Protein AF-A0ABD7WRN5-F1 (afdb_monomer_lite)

pLDDT: mean 86.29, std 8.36, range [60.97, 94.56]

Organism: Priestia aryabhattai (NCBI:txid412384)

Structure (mmCIF, N/CA/C/O backbone):
data_AF-A0ABD7WRN5-F1
#
_entry.id   AF-A0ABD7WRN5-F1
#
loop_
_atom_site.group_PDB
_atom_site.id
_atom_site.type_symbol
_atom_site.label_atom_id
_atom_site.label_alt_id
_atom_site.label_comp_id
_atom_site.label_asym_id
_atom_site.label_entity_id
_atom_site.label_seq_id
_atom_site.pdbx_PDB_ins_code
_atom_site.Cartn_x
_atom_site.Cartn_y
_atom_site.Cartn_z
_atom_site.occupancy
_atom_site.B_iso_or_equiv
_atom_site.auth_seq_id
_atom_site.auth_comp_id
_atom_site.auth_asym_id
_atom_site.auth_atom_id
_atom_site.pdbx_PDB_model_num
ATOM 1 N N 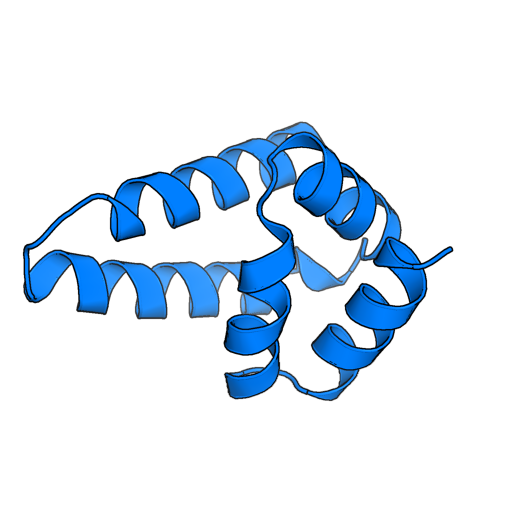. MET A 1 1 ? 3.988 1.170 16.067 1.00 67.81 1 MET A N 1
ATOM 2 C CA . MET A 1 1 ? 4.618 2.046 15.055 1.00 67.81 1 MET A CA 1
ATOM 3 C C . MET A 1 1 ? 3.831 3.352 15.011 1.00 67.81 1 MET A C 1
ATOM 5 O O . MET A 1 1 ? 2.655 3.305 15.351 1.00 67.81 1 MET A O 1
ATOM 9 N N . SER A 1 2 ? 4.432 4.503 14.703 1.00 84.00 2 SER A N 1
ATOM 10 C CA . SER A 1 2 ? 3.703 5.786 14.674 1.00 84.00 2 SER A CA 1
ATOM 11 C C . SER A 1 2 ? 3.190 6.126 13.269 1.00 84.00 2 SER A C 1
ATOM 13 O O . SER A 1 2 ? 3.788 5.718 12.275 1.00 84.00 2 SER A O 1
ATOM 15 N N . ARG A 1 3 ? 2.115 6.922 13.176 1.00 86.62 3 ARG A N 1
ATOM 16 C CA . ARG A 1 3 ? 1.576 7.439 11.901 1.00 86.62 3 ARG A CA 1
ATOM 17 C C . ARG A 1 3 ? 2.654 8.095 11.027 1.00 86.62 3 ARG A C 1
ATOM 19 O O . ARG A 1 3 ? 2.716 7.822 9.837 1.00 86.62 3 ARG A O 1
ATOM 26 N N . LEU A 1 4 ? 3.547 8.880 11.635 1.00 88.31 4 LEU A N 1
ATOM 27 C CA . LEU A 1 4 ? 4.653 9.550 10.935 1.00 88.31 4 LEU A CA 1
ATOM 28 C C . LEU A 1 4 ? 5.603 8.565 10.239 1.00 88.31 4 LEU A C 1
ATOM 30 O O . LEU A 1 4 ? 6.104 8.854 9.157 1.00 88.31 4 LEU A O 1
ATOM 34 N N . GLN A 1 5 ? 5.848 7.397 10.842 1.00 86.31 5 GLN A N 1
ATOM 35 C CA . GLN A 1 5 ? 6.679 6.366 10.216 1.00 86.31 5 GLN A CA 1
ATOM 36 C C . GLN A 1 5 ? 5.988 5.790 8.975 1.00 86.31 5 GLN A C 1
ATOM 38 O O . GLN A 1 5 ? 6.641 5.617 7.951 1.00 86.31 5 GLN A O 1
ATOM 43 N N . ILE A 1 6 ? 4.672 5.549 9.043 1.00 88.25 6 ILE A N 1
ATOM 44 C CA . ILE A 1 6 ? 3.875 5.069 7.901 1.00 88.25 6 ILE A CA 1
ATOM 45 C C . ILE A 1 6 ? 3.893 6.095 6.767 1.00 88.25 6 ILE A C 1
ATOM 47 O O . ILE A 1 6 ? 4.187 5.739 5.630 1.00 88.25 6 ILE A O 1
ATOM 51 N N . GLU A 1 7 ? 3.630 7.366 7.076 1.00 90.88 7 GLU A N 1
ATOM 52 C CA . GLU A 1 7 ? 3.650 8.454 6.092 1.00 90.88 7 GLU A CA 1
ATOM 53 C C . GLU A 1 7 ? 5.003 8.558 5.388 1.00 90.88 7 GLU A C 1
ATOM 55 O O . GLU A 1 7 ? 5.055 8.571 4.160 1.00 90.88 7 GLU A O 1
ATOM 60 N N . SER A 1 8 ? 6.098 8.553 6.152 1.00 89.88 8 SER A N 1
ATOM 61 C CA . SER A 1 8 ? 7.451 8.633 5.598 1.00 89.88 8 SER A CA 1
ATOM 62 C C . SER A 1 8 ? 7.788 7.443 4.693 1.00 89.88 8 SER A C 1
ATOM 64 O O . SER A 1 8 ? 8.422 7.617 3.648 1.00 89.88 8 SER A O 1
ATOM 66 N N . ALA A 1 9 ? 7.339 6.237 5.045 1.00 88.94 9 ALA A N 1
ATOM 67 C CA . ALA A 1 9 ? 7.578 5.060 4.220 1.00 88.94 9 ALA A CA 1
ATOM 68 C C . ALA A 1 9 ? 6.749 5.075 2.925 1.00 88.94 9 ALA A C 1
ATOM 70 O O . ALA A 1 9 ? 7.282 4.772 1.858 1.00 88.94 9 ALA A O 1
ATOM 71 N N . ILE A 1 10 ? 5.482 5.502 2.986 1.00 91.06 10 ILE A N 1
ATOM 72 C CA . ILE A 1 10 ? 4.642 5.706 1.795 1.00 91.06 10 ILE A CA 1
ATOM 73 C C . ILE A 1 10 ? 5.275 6.750 0.869 1.00 91.06 10 ILE A C 1
ATOM 75 O O . ILE A 1 10 ? 5.363 6.529 -0.334 1.00 91.06 10 ILE A O 1
ATOM 79 N N . GLU A 1 11 ? 5.770 7.864 1.408 1.00 91.25 11 GLU A N 1
ATOM 80 C CA . GLU A 1 11 ? 6.452 8.891 0.612 1.00 91.25 11 GLU A CA 1
ATOM 81 C C . GLU A 1 11 ? 7.707 8.355 -0.077 1.00 91.25 11 GLU A C 1
ATOM 83 O O . GLU A 1 11 ? 7.921 8.634 -1.255 1.00 91.25 11 GLU A O 1
ATOM 88 N N . THR A 1 12 ? 8.495 7.541 0.626 1.00 89.06 12 THR A N 1
ATOM 89 C CA . THR A 1 12 ? 9.681 6.887 0.055 1.00 89.06 12 THR A CA 1
ATOM 90 C C . THR A 1 12 ? 9.291 5.978 -1.113 1.00 89.06 12 THR A C 1
ATOM 92 O O . THR A 1 12 ? 9.863 6.083 -2.197 1.00 89.06 12 THR A O 1
ATOM 95 N N . LEU A 1 13 ? 8.250 5.155 -0.938 1.00 89.81 13 LEU A N 1
ATOM 96 C CA . LEU A 1 13 ? 7.718 4.301 -2.003 1.00 89.81 13 LEU A CA 1
ATOM 97 C C . LEU A 1 13 ? 7.261 5.120 -3.214 1.00 89.81 13 LEU A C 1
ATOM 99 O O . LEU A 1 13 ? 7.593 4.775 -4.345 1.00 89.81 13 LEU A O 1
ATOM 103 N N . LEU A 1 14 ? 6.542 6.223 -2.994 1.00 89.75 14 LEU A N 1
ATOM 104 C CA . LEU A 1 14 ? 6.068 7.094 -4.071 1.00 89.75 14 LEU A CA 1
ATOM 105 C C . LEU A 1 14 ? 7.217 7.775 -4.827 1.00 89.75 14 LEU A C 1
ATOM 107 O O . LEU A 1 14 ? 7.152 7.893 -6.050 1.00 89.75 14 LEU A O 1
ATOM 111 N N . GLN A 1 15 ? 8.277 8.193 -4.133 1.00 87.31 15 GLN A N 1
ATOM 112 C CA . GLN A 1 15 ? 9.461 8.785 -4.762 1.00 87.31 15 GLN A CA 1
ATOM 113 C C . GLN A 1 15 ? 10.183 7.781 -5.666 1.00 87.31 15 GLN A C 1
ATOM 115 O O . GLN A 1 15 ? 10.523 8.118 -6.802 1.00 87.31 15 GLN A O 1
ATOM 120 N N . SER A 1 16 ? 10.339 6.532 -5.215 1.00 84.12 16 SER A N 1
ATOM 121 C CA . SER A 1 16 ? 10.970 5.463 -6.002 1.00 84.12 16 SER A CA 1
ATOM 122 C C . SER A 1 16 ? 10.222 5.169 -7.313 1.00 84.12 16 SER A C 1
ATOM 124 O O . SER A 1 16 ? 10.836 4.772 -8.302 1.00 84.12 16 SER A O 1
ATOM 126 N N . LEU A 1 17 ? 8.908 5.421 -7.370 1.00 82.56 17 LEU A N 1
ATOM 127 C CA . LEU A 1 17 ? 8.085 5.234 -8.574 1.00 82.56 17 LEU A CA 1
ATOM 128 C C . LEU A 1 17 ? 8.184 6.357 -9.596 1.00 82.56 17 LEU A C 1
ATOM 130 O O . LEU A 1 17 ? 7.944 6.126 -10.780 1.00 82.56 17 LEU A O 1
ATOM 134 N N . GLN A 1 18 ? 8.492 7.574 -9.152 1.00 80.44 18 GLN A N 1
ATOM 135 C CA . GLN A 1 18 ? 8.623 8.721 -10.050 1.00 80.44 18 GLN A CA 1
ATOM 136 C C . GLN A 1 18 ? 9.888 8.636 -10.910 1.00 80.44 18 GLN A C 1
ATOM 138 O O . GLN A 1 18 ? 10.007 9.347 -11.909 1.00 80.44 18 GLN A O 1
ATOM 143 N N . SER A 1 19 ? 10.826 7.756 -10.556 1.00 75.12 19 SER A N 1
ATOM 144 C CA . SER A 1 19 ? 12.023 7.545 -11.350 1.00 75.12 19 SER A CA 1
ATOM 145 C C . SER A 1 19 ? 11.800 6.595 -12.529 1.00 75.12 19 SER A C 1
ATOM 147 O O . SER A 1 19 ? 11.255 5.499 -12.410 1.00 75.12 19 SER A O 1
ATOM 149 N N . ASN A 1 20 ? 12.322 6.992 -13.692 1.00 65.94 20 ASN A N 1
ATOM 150 C CA . ASN A 1 20 ? 12.336 6.173 -14.906 1.00 65.94 20 ASN A CA 1
ATOM 151 C C . ASN A 1 20 ? 13.530 5.204 -14.981 1.00 65.94 20 ASN A C 1
ATOM 153 O O . ASN A 1 20 ? 13.681 4.484 -15.972 1.00 65.94 20 ASN A O 1
ATOM 157 N N . SER A 1 21 ? 14.386 5.169 -13.959 1.00 78.75 21 SER A N 1
ATOM 158 C CA . SER A 1 21 ? 15.526 4.256 -13.897 1.00 78.75 21 SER A CA 1
ATOM 159 C C . SER A 1 21 ? 15.084 2.822 -13.596 1.00 78.75 21 SER A C 1
ATOM 161 O O . SER A 1 21 ? 14.281 2.554 -12.704 1.00 78.75 21 SER A O 1
ATOM 163 N N . LEU A 1 22 ? 15.670 1.862 -14.312 1.00 70.50 22 LEU A N 1
ATOM 164 C CA . LEU A 1 22 ? 15.476 0.430 -14.060 1.00 70.50 22 LEU A CA 1
ATOM 165 C C . LEU A 1 22 ? 16.017 0.021 -12.673 1.00 70.50 22 LEU A C 1
ATOM 167 O O . LEU A 1 22 ? 15.488 -0.888 -12.032 1.00 70.50 22 LEU A O 1
ATOM 171 N N . MET A 1 23 ? 17.035 0.739 -12.189 1.00 75.12 23 MET A N 1
ATOM 172 C CA . MET A 1 23 ? 17.584 0.583 -10.843 1.00 75.12 23 MET A CA 1
ATOM 173 C C . MET A 1 23 ? 16.556 0.983 -9.777 1.00 75.12 23 MET A C 1
ATOM 175 O O . MET A 1 23 ? 16.344 0.243 -8.820 1.00 75.12 23 MET A O 1
ATOM 179 N N . ASP A 1 24 ? 15.828 2.073 -10.006 1.00 73.25 24 ASP A N 1
ATOM 180 C CA . ASP A 1 24 ? 14.877 2.625 -9.033 1.00 73.25 24 ASP A CA 1
ATOM 181 C C . ASP A 1 24 ? 13.594 1.796 -8.944 1.00 73.25 24 ASP A C 1
ATOM 183 O O . ASP A 1 24 ? 13.045 1.608 -7.862 1.00 73.25 24 ASP A O 1
ATOM 187 N N . LYS A 1 25 ? 13.201 1.135 -10.040 1.00 75.62 25 LYS A N 1
ATOM 188 C CA . LYS A 1 25 ? 12.165 0.089 -9.997 1.00 75.62 25 LYS A CA 1
ATOM 189 C C . LYS A 1 25 ? 12.574 -1.118 -9.150 1.00 75.62 25 LYS A C 1
ATOM 191 O O . LYS A 1 25 ? 11.723 -1.749 -8.528 1.00 75.62 25 LYS A O 1
ATOM 196 N N . THR A 1 26 ? 13.864 -1.458 -9.125 1.00 81.44 26 THR A N 1
ATOM 197 C CA . THR A 1 26 ? 14.378 -2.540 -8.268 1.00 81.44 26 THR A CA 1
ATOM 198 C C . THR A 1 26 ? 14.396 -2.105 -6.803 1.00 81.44 26 THR A C 1
ATOM 200 O O . THR A 1 26 ? 14.021 -2.892 -5.933 1.00 81.44 26 THR A O 1
ATOM 203 N N . PHE A 1 27 ? 14.763 -0.847 -6.534 1.00 84.25 27 PHE A N 1
ATOM 204 C CA . PHE A 1 27 ? 14.669 -0.253 -5.200 1.00 84.25 27 PHE A CA 1
ATOM 205 C C . PHE A 1 27 ? 13.232 -0.233 -4.692 1.00 84.25 27 PHE A C 1
ATOM 207 O O . PHE A 1 27 ? 12.994 -0.745 -3.606 1.00 84.25 27 PHE A O 1
ATOM 214 N N . PHE A 1 28 ? 12.268 0.182 -5.519 1.00 88.88 28 PHE A N 1
ATOM 215 C CA . PHE A 1 28 ? 10.850 0.160 -5.164 1.00 88.88 28 PHE A CA 1
ATOM 216 C C . PHE A 1 28 ? 10.398 -1.209 -4.626 1.00 88.88 28 PHE A C 1
ATOM 218 O O . PHE A 1 28 ? 9.806 -1.297 -3.553 1.00 88.88 28 PHE A O 1
ATOM 225 N N . TRP A 1 29 ? 10.708 -2.303 -5.331 1.00 88.06 29 TRP A N 1
ATOM 226 C CA . TRP A 1 29 ? 10.317 -3.643 -4.880 1.00 88.06 29 TRP A CA 1
ATOM 227 C C . TRP A 1 29 ? 11.027 -4.083 -3.597 1.00 88.06 29 TRP A C 1
ATOM 229 O O . TRP A 1 29 ? 10.461 -4.858 -2.822 1.00 88.06 29 TRP A O 1
ATOM 239 N N . ASN A 1 30 ? 12.258 -3.628 -3.369 1.00 89.19 30 ASN A N 1
ATOM 240 C CA . ASN A 1 30 ? 12.968 -3.889 -2.121 1.00 89.19 30 ASN A CA 1
ATOM 241 C C . ASN A 1 30 ? 12.365 -3.086 -0.966 1.00 89.19 30 ASN A C 1
ATOM 243 O O . ASN A 1 30 ? 12.074 -3.677 0.073 1.00 89.19 30 ASN A O 1
ATOM 247 N N . ASP A 1 31 ? 12.094 -1.800 -1.170 1.00 88.81 31 ASP A N 1
ATOM 248 C CA . ASP A 1 31 ? 11.463 -0.922 -0.186 1.00 88.81 31 ASP A CA 1
ATOM 249 C C . ASP A 1 31 ? 10.068 -1.434 0.173 1.00 88.81 31 ASP A C 1
ATOM 251 O O . ASP A 1 31 ? 9.732 -1.534 1.349 1.00 88.81 31 ASP A O 1
ATOM 255 N N . LEU A 1 32 ? 9.283 -1.876 -0.816 1.00 90.00 32 LEU A N 1
ATOM 256 C CA . LEU A 1 32 ? 7.958 -2.451 -0.588 1.00 90.00 32 LEU A CA 1
ATOM 257 C C . LEU A 1 32 ? 8.038 -3.750 0.226 1.00 90.00 32 LEU A C 1
ATOM 259 O O . LEU A 1 32 ? 7.214 -3.990 1.108 1.00 90.00 32 LEU A O 1
ATOM 263 N N . LYS A 1 33 ? 9.047 -4.591 -0.028 1.00 89.25 33 LYS A N 1
ATOM 264 C CA . LYS A 1 33 ? 9.281 -5.803 0.773 1.00 89.25 33 LYS A CA 1
ATOM 265 C C . LYS A 1 33 ? 9.682 -5.476 2.204 1.00 89.25 33 LYS A C 1
ATOM 267 O O . LYS A 1 33 ? 9.232 -6.173 3.110 1.00 89.25 33 LYS A O 1
ATOM 272 N N . VAL A 1 34 ? 10.532 -4.472 2.409 1.00 87.44 34 VAL A N 1
ATOM 273 C CA . VAL A 1 34 ? 10.924 -4.014 3.749 1.00 87.44 34 VAL A CA 1
ATOM 274 C C . VAL A 1 34 ? 9.702 -3.452 4.467 1.00 87.44 34 VAL A C 1
ATOM 276 O O . VAL A 1 34 ? 9.383 -3.923 5.552 1.00 87.44 34 VAL A O 1
ATOM 279 N N . PHE A 1 35 ? 8.941 -2.579 3.812 1.00 86.88 35 PHE A N 1
ATOM 280 C CA . PHE A 1 35 ? 7.679 -2.035 4.304 1.00 86.88 35 PHE A CA 1
ATOM 281 C C . PHE A 1 35 ? 6.707 -3.136 4.753 1.00 86.88 35 PHE A C 1
ATOM 283 O O . PHE A 1 35 ? 6.201 -3.116 5.872 1.00 86.88 35 PHE A O 1
ATOM 290 N N . CYS A 1 36 ? 6.497 -4.171 3.938 1.00 84.38 36 CYS A N 1
ATOM 291 C CA . CYS A 1 36 ? 5.605 -5.269 4.314 1.00 84.38 36 CYS A CA 1
ATOM 292 C C . CYS A 1 36 ? 6.139 -6.105 5.496 1.00 84.38 36 CYS A C 1
ATOM 294 O O . CYS A 1 36 ? 5.356 -6.660 6.262 1.00 84.38 36 CYS A O 1
ATOM 296 N N . LYS A 1 37 ? 7.464 -6.201 5.669 1.00 81.69 37 LYS A N 1
ATOM 297 C CA . LYS A 1 37 ? 8.107 -7.022 6.711 1.00 81.69 37 LYS A CA 1
ATOM 298 C C . LYS A 1 37 ? 8.335 -6.301 8.036 1.00 81.69 37 LYS A C 1
ATOM 300 O O . LYS A 1 37 ? 8.298 -6.946 9.078 1.00 81.69 37 LYS A O 1
ATOM 305 N N . GLU A 1 38 ? 8.578 -4.996 8.015 1.00 73.44 38 GLU A N 1
ATOM 306 C CA . GLU A 1 38 ? 8.910 -4.194 9.203 1.00 73.44 38 GLU A CA 1
ATOM 307 C C . GLU A 1 38 ? 7.700 -3.886 10.094 1.00 73.44 38 GLU A C 1
ATOM 309 O O . GLU A 1 38 ? 7.813 -3.197 11.106 1.00 73.44 38 GLU A O 1
ATOM 314 N N . GLY A 1 39 ? 6.537 -4.448 9.769 1.00 62.81 39 GLY A N 1
ATOM 315 C CA . GLY A 1 39 ? 5.365 -4.351 10.622 1.00 62.81 39 GLY A CA 1
ATOM 316 C C . GLY A 1 39 ? 4.491 -3.129 10.363 1.00 62.81 39 GLY A C 1
ATOM 317 O O . GLY A 1 39 ? 3.597 -2.840 11.158 1.00 62.81 39 GLY A O 1
ATOM 318 N N . PHE A 1 40 ? 4.671 -2.463 9.219 1.00 62.25 40 PHE A N 1
ATOM 319 C CA . PHE A 1 40 ? 3.728 -1.456 8.722 1.00 62.25 40 PHE A CA 1
ATOM 320 C C . PHE A 1 40 ? 2.322 -2.041 8.507 1.00 62.25 40 PHE A C 1
ATOM 322 O O . PHE A 1 40 ? 1.332 -1.318 8.554 1.00 62.25 40 PHE A O 1
ATOM 329 N N . LEU A 1 41 ? 2.232 -3.366 8.362 1.00 60.97 41 LEU A N 1
ATOM 330 C CA . LEU A 1 41 ? 0.989 -4.117 8.217 1.00 60.97 41 LEU A CA 1
ATOM 331 C C . LEU A 1 41 ? 0.297 -4.453 9.558 1.00 60.97 41 LEU A C 1
ATOM 333 O O . LEU A 1 41 ? -0.764 -5.065 9.549 1.00 60.97 41 LEU A O 1
ATOM 337 N N . PHE A 1 42 ? 0.858 -4.078 10.719 1.00 69.19 42 PHE A N 1
ATOM 338 C CA . PHE A 1 42 ? 0.206 -4.318 12.021 1.00 69.19 42 PHE A CA 1
ATOM 339 C C . PHE A 1 42 ? -0.813 -3.239 12.409 1.00 69.19 42 PHE A C 1
ATOM 341 O O . PHE A 1 42 ? -1.637 -3.477 13.288 1.00 69.19 42 PHE A O 1
ATOM 348 N N . ASP A 1 43 ? -0.778 -2.072 11.760 1.00 86.25 43 ASP A N 1
ATOM 349 C CA . ASP A 1 43 ? -1.777 -1.010 11.917 1.00 86.25 43 ASP A CA 1
ATOM 350 C C . ASP A 1 43 ? -2.397 -0.674 10.555 1.00 86.25 43 ASP A C 1
ATOM 352 O O . ASP A 1 43 ? -2.160 0.379 9.957 1.00 86.25 43 ASP A O 1
ATOM 356 N N . LEU A 1 44 ? -3.177 -1.630 10.044 1.00 89.31 44 LEU A N 1
ATOM 357 C CA . LEU A 1 44 ? -3.846 -1.519 8.747 1.00 89.31 44 LEU A CA 1
ATOM 358 C C . LEU A 1 44 ? -4.838 -0.357 8.697 1.00 89.31 44 LEU A C 1
ATOM 360 O O . LEU A 1 44 ? -5.070 0.204 7.630 1.00 89.31 44 LEU A O 1
ATOM 364 N N . GLN A 1 45 ? -5.388 0.037 9.846 1.00 90.69 45 GLN A N 1
ATOM 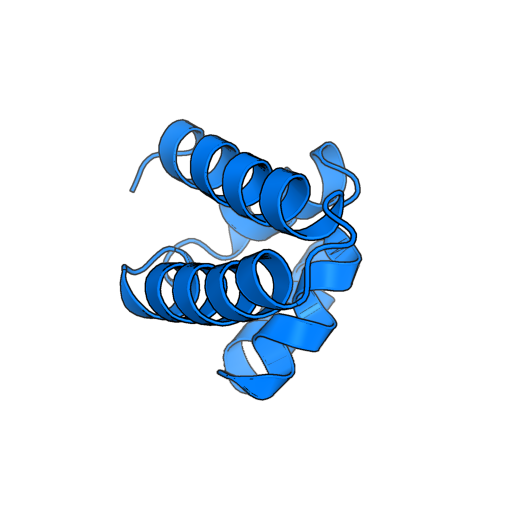365 C CA . GLN A 1 45 ? -6.325 1.147 9.937 1.00 90.69 45 GLN A CA 1
ATOM 366 C C . GLN A 1 45 ? -5.612 2.473 9.667 1.00 90.69 45 GLN A C 1
ATOM 368 O O . GLN A 1 45 ? -5.993 3.190 8.741 1.00 90.69 45 GLN A O 1
ATOM 373 N N . THR A 1 46 ? -4.522 2.766 10.382 1.00 90.62 46 THR A N 1
ATOM 374 C CA . THR A 1 46 ? -3.720 3.967 10.107 1.00 90.62 46 THR A CA 1
ATOM 375 C C . THR A 1 46 ? -3.134 3.931 8.697 1.00 90.62 46 THR A C 1
ATOM 377 O O . THR A 1 46 ? -3.140 4.951 8.009 1.00 90.62 46 THR A O 1
ATOM 380 N N . LEU A 1 47 ? -2.679 2.764 8.231 1.00 91.19 47 LEU A N 1
ATOM 381 C CA . LEU A 1 47 ? -2.178 2.601 6.867 1.00 91.19 47 LEU A CA 1
ATOM 382 C C . LEU A 1 47 ? -3.242 2.939 5.812 1.00 91.19 47 LEU A C 1
ATOM 384 O O . LEU A 1 47 ? -2.948 3.699 4.893 1.00 91.19 47 LEU A O 1
ATOM 388 N N . SER A 1 48 ? -4.474 2.446 5.956 1.00 92.94 48 SER A N 1
ATOM 389 C CA . SER A 1 48 ? -5.568 2.745 5.019 1.00 92.94 48 SER A CA 1
ATOM 390 C C . SER A 1 48 ? -5.862 4.247 4.924 1.00 92.94 48 SER A C 1
ATOM 392 O O . SER A 1 48 ? -5.969 4.782 3.821 1.00 92.94 48 SER A O 1
ATOM 394 N N . ILE A 1 49 ? -5.875 4.955 6.060 1.00 93.06 49 ILE A N 1
ATOM 395 C CA . ILE A 1 49 ? -6.077 6.410 6.110 1.00 93.06 49 ILE A CA 1
ATOM 396 C C . ILE A 1 49 ? -4.958 7.127 5.351 1.00 93.06 49 ILE A C 1
ATOM 398 O O . ILE A 1 49 ? -5.231 7.963 4.491 1.00 93.06 49 ILE A O 1
ATOM 402 N N . VAL A 1 50 ? -3.699 6.773 5.622 1.00 92.69 50 VAL A N 1
ATOM 403 C CA . VAL A 1 50 ? -2.544 7.396 4.960 1.00 92.69 50 VAL A CA 1
ATOM 404 C C . VAL A 1 50 ? -2.543 7.107 3.454 1.00 92.69 50 VAL A C 1
ATOM 406 O O . VAL A 1 50 ? -2.249 8.004 2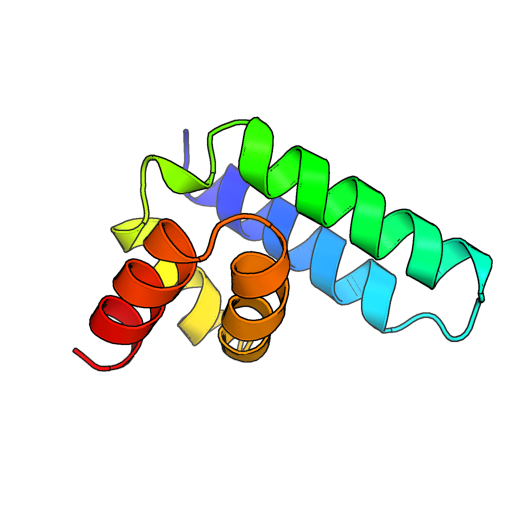.664 1.00 92.69 50 VAL A O 1
ATOM 409 N N . LEU A 1 51 ? -2.901 5.889 3.034 1.00 93.38 51 LEU A N 1
ATOM 410 C CA . LEU A 1 51 ? -3.019 5.524 1.618 1.00 93.38 51 LEU A CA 1
ATOM 411 C C . LEU A 1 51 ? -4.057 6.392 0.896 1.00 93.38 51 LEU A C 1
ATOM 413 O O . LEU A 1 51 ? -3.794 6.841 -0.220 1.00 93.38 51 LEU A O 1
ATOM 417 N N . ILE A 1 52 ? -5.201 6.675 1.526 1.00 94.56 52 ILE A N 1
ATOM 418 C CA . ILE A 1 52 ? -6.221 7.577 0.973 1.00 94.56 52 ILE A CA 1
ATOM 419 C C . ILE A 1 52 ? -5.691 9.014 0.913 1.00 94.56 52 ILE A C 1
ATOM 421 O O . ILE A 1 52 ? -5.714 9.634 -0.151 1.00 94.56 52 ILE A O 1
ATOM 425 N N . GLU A 1 53 ? -5.178 9.541 2.029 1.00 94.50 53 GLU A N 1
ATOM 426 C CA . GLU A 1 53 ? -4.694 10.925 2.135 1.00 94.50 53 GLU A CA 1
ATOM 427 C C . GLU A 1 53 ? -3.578 11.234 1.123 1.00 94.50 53 GLU A C 1
ATOM 429 O O . GLU A 1 53 ? -3.531 12.326 0.552 1.00 94.50 53 GLU A O 1
ATOM 434 N N . LYS A 1 54 ? -2.689 10.267 0.867 1.00 92.38 54 LYS A N 1
ATOM 435 C CA . LYS A 1 54 ? -1.572 10.389 -0.084 1.00 92.38 54 LYS A CA 1
ATOM 436 C C . LYS A 1 54 ? -1.939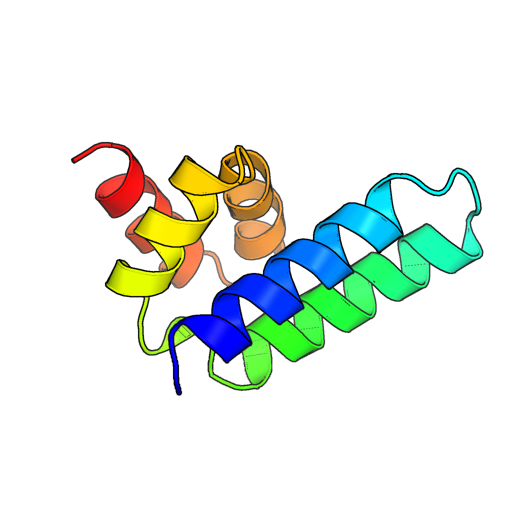 9.987 -1.516 1.00 92.38 54 LYS A C 1
ATOM 438 O O . LYS A 1 54 ? -1.059 9.994 -2.372 1.00 92.38 54 LYS A O 1
ATOM 443 N N . GLN A 1 55 ? -3.203 9.645 -1.789 1.00 92.94 55 GLN A N 1
ATOM 444 C CA . GLN A 1 55 ? -3.666 9.146 -3.094 1.00 92.94 55 GLN A CA 1
ATOM 445 C C . GLN A 1 55 ? -2.854 7.931 -3.587 1.00 92.94 55 GLN A C 1
ATOM 447 O O . GLN A 1 55 ? -2.573 7.778 -4.775 1.00 92.94 55 GLN A O 1
ATOM 452 N N . ALA A 1 56 ? -2.465 7.060 -2.656 1.00 92.81 56 ALA A N 1
ATOM 453 C CA . ALA A 1 56 ? -1.563 5.932 -2.861 1.00 92.81 56 ALA A CA 1
ATOM 454 C C . ALA A 1 56 ? -2.273 4.568 -2.784 1.00 92.81 56 ALA A C 1
ATOM 456 O O . ALA A 1 56 ? -1.621 3.542 -2.634 1.00 92.81 56 ALA A O 1
ATOM 457 N N . VAL A 1 57 ? -3.605 4.534 -2.906 1.00 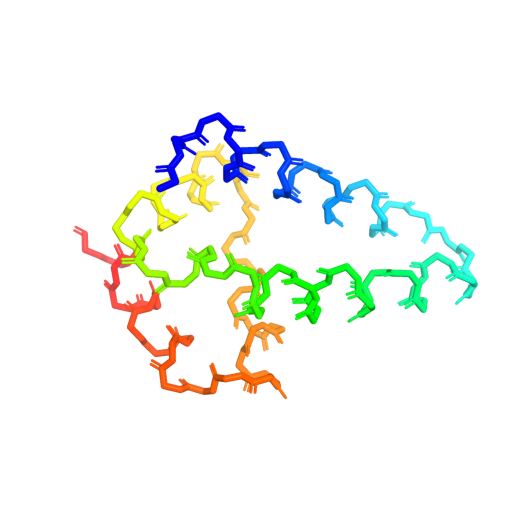94.38 57 VAL A N 1
ATOM 458 C CA . VAL A 1 57 ? -4.423 3.305 -2.819 1.00 94.38 57 VAL A CA 1
ATOM 459 C C . VAL A 1 57 ? -3.991 2.239 -3.838 1.00 94.38 57 VAL A C 1
ATOM 461 O O . VAL A 1 57 ? -4.040 1.052 -3.541 1.00 94.38 57 VAL A O 1
ATOM 464 N N . PHE A 1 58 ? -3.450 2.642 -4.992 1.00 92.81 58 PHE A N 1
ATOM 465 C CA . PHE A 1 58 ? -2.885 1.720 -5.986 1.00 92.81 58 PHE A CA 1
ATOM 466 C C . PHE A 1 58 ? -1.723 0.857 -5.448 1.00 92.81 58 PHE A C 1
ATOM 468 O O . PHE A 1 58 ? -1.402 -0.175 -6.032 1.00 92.81 58 PHE A O 1
ATOM 475 N N . LEU A 1 59 ? -1.077 1.250 -4.340 1.00 92.38 59 LEU A N 1
ATOM 476 C CA . LEU A 1 59 ? -0.049 0.434 -3.690 1.00 92.38 59 LEU A CA 1
ATOM 477 C C . LEU A 1 59 ? -0.621 -0.884 -3.149 1.00 92.38 59 LEU A C 1
ATOM 479 O O . LEU A 1 59 ? 0.141 -1.839 -3.004 1.00 92.38 59 LEU A O 1
ATOM 483 N N . ILE A 1 60 ? -1.931 -0.967 -2.882 1.00 93.31 60 ILE A N 1
ATOM 484 C CA . ILE A 1 60 ? -2.588 -2.191 -2.401 1.00 93.31 60 ILE A CA 1
ATOM 485 C C . ILE A 1 60 ? -2.418 -3.335 -3.408 1.00 93.31 60 ILE A C 1
ATOM 487 O O . ILE A 1 60 ? -2.076 -4.446 -3.003 1.00 93.31 60 ILE A O 1
ATOM 491 N N . ASP A 1 61 ? -2.521 -3.061 -4.712 1.00 92.81 61 ASP A N 1
ATOM 492 C CA . ASP A 1 61 ? -2.305 -4.064 -5.766 1.00 92.81 61 ASP A CA 1
ATOM 493 C C . ASP A 1 61 ? -0.888 -4.655 -5.722 1.00 92.81 61 ASP A C 1
ATOM 495 O O . ASP A 1 61 ? -0.659 -5.840 -5.983 1.00 92.81 61 ASP A O 1
ATOM 499 N N . TRP A 1 62 ? 0.102 -3.837 -5.369 1.00 93.19 62 TRP A N 1
ATOM 500 C CA . TRP A 1 62 ? 1.484 -4.293 -5.254 1.00 93.19 62 TRP A CA 1
ATOM 501 C C . TRP A 1 62 ? 1.760 -4.985 -3.927 1.00 93.19 62 TRP A C 1
ATOM 503 O O . TRP A 1 62 ? 2.519 -5.954 -3.898 1.00 93.19 62 TRP A O 1
ATOM 513 N N . ILE A 1 63 ? 1.106 -4.554 -2.847 1.00 91.44 63 ILE A N 1
ATOM 514 C CA . ILE A 1 63 ? 1.092 -5.295 -1.583 1.00 91.44 63 ILE A CA 1
ATOM 515 C C . ILE A 1 63 ? 0.488 -6.684 -1.814 1.00 91.44 63 ILE A C 1
ATOM 517 O O . ILE A 1 63 ? 1.046 -7.656 -1.315 1.00 91.44 63 ILE A O 1
ATOM 521 N N . ALA A 1 64 ? -0.547 -6.823 -2.651 1.00 92.25 64 ALA A N 1
ATOM 522 C CA . ALA A 1 64 ? -1.170 -8.111 -2.964 1.00 92.25 64 ALA A CA 1
ATOM 523 C C . ALA A 1 64 ? -0.202 -9.120 -3.607 1.00 92.25 64 ALA A C 1
ATOM 525 O O . ALA A 1 64 ? -0.389 -10.330 -3.476 1.00 92.25 64 ALA A O 1
ATOM 526 N N . CYS A 1 65 ? 0.861 -8.637 -4.261 1.00 90.25 65 CYS A N 1
ATOM 527 C CA . CYS A 1 65 ? 1.925 -9.479 -4.812 1.00 90.25 65 CYS A CA 1
ATOM 528 C C . CYS A 1 65 ? 2.860 -10.061 -3.734 1.00 90.25 65 CYS A C 1
ATOM 530 O O . CYS A 1 65 ? 3.606 -10.999 -4.017 1.00 90.25 65 CYS A O 1
ATOM 532 N N . LEU A 1 66 ? 2.857 -9.498 -2.523 1.00 88.88 66 LEU A N 1
ATOM 533 C CA . LEU A 1 66 ? 3.700 -9.907 -1.397 1.00 88.88 66 LEU A CA 1
ATOM 534 C C . LEU A 1 66 ? 2.888 -10.571 -0.282 1.00 88.88 66 LEU A C 1
ATOM 536 O O . LEU A 1 66 ? 3.311 -11.597 0.246 1.00 88.88 66 LEU A O 1
ATOM 540 N N . ASP A 1 67 ? 1.736 -9.996 0.055 1.00 89.00 67 ASP A N 1
ATOM 541 C CA . ASP A 1 67 ? 0.799 -10.496 1.052 1.00 89.00 67 ASP A CA 1
ATOM 542 C C . ASP A 1 67 ? -0.645 -10.189 0.627 1.00 89.00 67 ASP A C 1
ATOM 544 O O . ASP A 1 67 ? -1.177 -9.090 0.807 1.00 89.00 67 ASP A O 1
ATOM 548 N N . TYR A 1 68 ? -1.289 -11.200 0.048 1.00 90.38 68 TYR A N 1
ATOM 549 C CA . TYR A 1 68 ? -2.660 -11.097 -0.442 1.00 90.38 68 TYR A CA 1
ATOM 550 C C . TYR A 1 68 ? -3.690 -10.880 0.677 1.00 90.38 68 TYR A C 1
ATOM 552 O O . TYR A 1 68 ? -4.684 -10.183 0.472 1.00 90.38 68 TYR A O 1
ATOM 560 N N . GLN A 1 69 ? -3.476 -11.464 1.861 1.00 90.31 69 GLN A N 1
ATOM 561 C CA . GLN A 1 69 ? -4.436 -11.349 2.963 1.00 90.31 69 GLN A CA 1
ATOM 562 C C . GLN A 1 69 ? -4.470 -9.925 3.505 1.00 90.31 69 GLN A C 1
ATOM 564 O O . GLN A 1 69 ? -5.544 -9.390 3.780 1.00 90.31 69 GLN A O 1
ATOM 569 N N . VAL A 1 70 ? -3.301 -9.298 3.616 1.00 89.75 70 VAL A N 1
ATOM 570 C CA . VAL A 1 70 ? -3.203 -7.905 4.042 1.00 89.75 70 VAL A CA 1
ATOM 571 C C . VAL A 1 70 ? -3.792 -6.961 2.999 1.00 89.75 70 VAL A C 1
ATOM 573 O O . VAL A 1 70 ? -4.538 -6.053 3.362 1.00 89.75 70 VAL A O 1
ATOM 576 N N . ALA A 1 71 ? -3.527 -7.199 1.713 1.00 92.31 71 ALA A N 1
ATOM 577 C CA . ALA A 1 71 ? -4.111 -6.396 0.643 1.00 92.31 71 ALA A CA 1
ATOM 578 C C . ALA A 1 71 ? -5.648 -6.428 0.663 1.00 92.31 71 ALA A C 1
ATOM 580 O O . ALA A 1 71 ? -6.269 -5.372 0.623 1.00 92.31 71 ALA A O 1
ATOM 581 N N . GLN A 1 72 ? -6.266 -7.603 0.843 1.00 93.06 72 GLN A N 1
ATOM 582 C CA . GLN A 1 72 ? -7.727 -7.703 0.982 1.00 93.06 72 GLN A CA 1
ATOM 583 C C . GLN A 1 72 ? -8.276 -6.897 2.165 1.00 93.06 72 GLN A C 1
ATOM 585 O O . GLN A 1 72 ? -9.328 -6.271 2.055 1.00 93.06 72 GLN A O 1
ATOM 590 N N . GLN A 1 73 ? -7.597 -6.929 3.314 1.00 92.25 73 GLN A N 1
ATOM 591 C CA . GLN A 1 73 ? -8.034 -6.171 4.487 1.00 92.25 73 GLN A CA 1
ATOM 592 C C . GLN A 1 73 ? -7.920 -4.665 4.249 1.00 92.25 73 GLN A C 1
ATOM 594 O O . GLN A 1 73 ? -8.827 -3.922 4.619 1.00 92.25 73 GLN A O 1
ATOM 599 N N . LEU A 1 74 ? -6.841 -4.221 3.599 1.00 92.25 74 LEU A N 1
ATOM 600 C CA . LEU A 1 74 ? -6.672 -2.825 3.209 1.00 92.25 74 LEU A CA 1
ATOM 601 C C . LEU A 1 74 ? -7.740 -2.383 2.210 1.00 92.25 74 LEU A C 1
ATOM 603 O O . LEU A 1 74 ? -8.307 -1.316 2.412 1.00 92.25 74 LEU A O 1
ATOM 607 N N . ASP A 1 75 ? -8.068 -3.205 1.210 1.00 92.56 75 ASP A N 1
ATOM 608 C CA . ASP A 1 75 ? -9.134 -2.922 0.240 1.00 92.56 75 ASP A CA 1
ATOM 609 C C . ASP A 1 75 ? -10.482 -2.676 0.924 1.00 92.56 75 ASP A C 1
ATOM 611 O O . ASP A 1 75 ? -11.192 -1.730 0.595 1.00 92.56 75 ASP A O 1
ATOM 615 N N . ILE A 1 76 ? -10.832 -3.489 1.923 1.00 92.94 76 ILE A N 1
ATOM 616 C CA . ILE A 1 76 ? -12.066 -3.288 2.693 1.00 92.94 76 ILE A CA 1
ATOM 617 C C . ILE A 1 76 ? -12.016 -1.959 3.458 1.00 92.94 76 ILE A C 1
ATOM 619 O O . ILE A 1 76 ? -12.999 -1.221 3.460 1.00 92.94 76 ILE A O 1
ATOM 623 N N . LEU A 1 77 ? -10.883 -1.654 4.096 1.00 92.62 77 LEU A N 1
ATOM 624 C CA . LEU A 1 77 ? -10.711 -0.454 4.919 1.00 92.62 77 LEU A CA 1
ATOM 625 C C . LEU A 1 77 ? -10.694 0.844 4.105 1.00 92.62 77 LEU A C 1
ATOM 627 O O . LEU A 1 77 ? -11.130 1.872 4.607 1.00 92.62 77 LEU A O 1
ATOM 631 N N . VAL A 1 78 ? -10.200 0.826 2.864 1.00 91.19 78 VAL A N 1
ATOM 632 C CA . VAL A 1 78 ? -10.206 2.031 2.016 1.00 91.19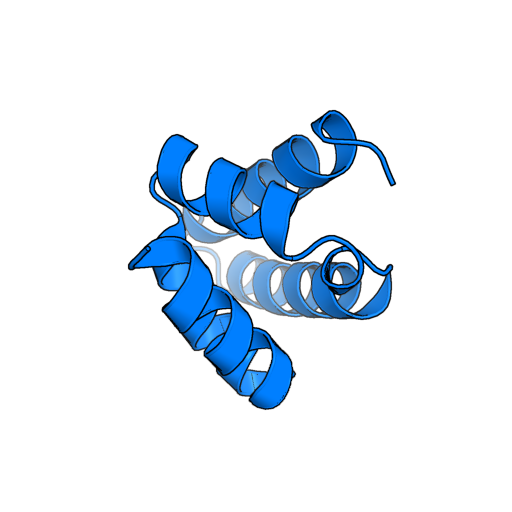 78 VAL A CA 1
ATOM 633 C C . VAL A 1 78 ? -11.559 2.302 1.355 1.00 91.19 78 VAL A C 1
ATOM 635 O O . VAL A 1 78 ? -11.781 3.401 0.850 1.00 91.19 78 VAL A O 1
ATOM 638 N N . LEU A 1 79 ? -12.457 1.313 1.348 1.00 85.00 79 LEU A N 1
ATOM 639 C CA . LEU A 1 79 ? -13.820 1.424 0.819 1.00 85.00 79 LEU A CA 1
ATOM 640 C C . LEU A 1 79 ? -14.862 1.797 1.888 1.00 85.00 79 LEU A C 1
ATOM 642 O O . LEU A 1 79 ? -15.985 2.153 1.522 1.00 85.00 79 LEU A O 1
ATOM 646 N N . SER A 1 80 ? -14.521 1.672 3.175 1.00 70.88 80 SER A N 1
ATOM 647 C CA . SER A 1 80 ? -15.394 1.966 4.323 1.00 70.88 80 SER A CA 1
ATOM 648 C C . SER A 1 80 ? -15.361 3.431 4.735 1.00 70.88 80 SER A C 1
ATOM 650 O O . SER A 1 80 ? -16.450 3.974 5.022 1.00 70.88 80 SER A O 1
#

Sequence (80 aa):
MSRLQIESAIETLLQSLQSNSLMDKTFFWNDLKVFCKEGFLFDLQTLSIVLIEKQAVFLIDWIACLDYQVAQQLDILVLS

Secondary structure (DSSP, 8-state):
--HHHHHHHHHHHHHHHH---HHHHHHHHHHHHHHHHTTGGG-HHHHHHHHHHTT-TTHHHHHTTT-HHHHHHHHHHHH-

Foldseek 3Di:
DDLVVLLVLLVLLVVLVVDPDPVSVVVNLVSLLCCLVVCVLVCLLSNLVSCVVVVNLVCLVVVCVVPVVSSVVSVVNNVD

Radius of gyration: 11.83 Å; chains: 1; bounding box: 33×22×30 Å